Protein AF-A0A0U5MQI9-F1 (afdb_monomer)

Radius of gyration: 18.73 Å; Cα contacts (8 Å, |Δi|>4): 68; chains: 1; bounding box: 50×17×48 Å

Foldseek 3Di:
DDPLVVLVVQVVVLVVLLCVLQVQLVVLCCVDVPPFPQDPVRHRPDCPSVVVSNVSSVVSNVVSVVSVVPRPHHDPVSVD

Secondary structure (DSSP, 8-state):
--HHHHHHHHHHHHHHHHHHHHHHHHHHHHHHHTT--B-TTSSBS--HHHHHHHHHHHHHHHHHHHHHHH--PPPGGG--

Mean predicted aligned error: 4.92 Å

pLDDT: mean 90.66, std 9.76, range [57.84, 98.75]

Structure (mmCIF, N/CA/C/O backbone):
data_AF-A0A0U5MQI9-F1
#
_entry.id   AF-A0A0U5MQI9-F1
#
loop_
_atom_site.group_PDB
_atom_site.id
_atom_site.type_symbol
_atom_site.label_atom_id
_atom_site.label_alt_id
_atom_site.label_comp_id
_atom_site.label_asym_id
_atom_site.label_entity_id
_atom_site.label_seq_id
_atom_site.pdbx_PDB_ins_code
_atom_site.Cartn_x
_atom_site.Cartn_y
_atom_site.Cartn_z
_atom_site.occupancy
_atom_site.B_iso_or_equiv
_atom_site.auth_seq_id
_atom_site.auth_comp_id
_atom_site.auth_asym_id
_atom_site.auth_atom_id
_atom_site.pdbx_PDB_model_num
ATOM 1 N N . MET A 1 1 ? 26.784 -5.906 -19.418 1.00 57.84 1 MET A N 1
ATOM 2 C CA . MET A 1 1 ? 25.339 -5.951 -19.116 1.00 57.84 1 MET A CA 1
ATOM 3 C C . MET A 1 1 ? 24.653 -4.999 -20.076 1.00 57.84 1 MET A C 1
ATOM 5 O O . MET A 1 1 ? 25.194 -3.918 -20.278 1.00 57.84 1 MET A O 1
ATOM 9 N N . SER A 1 2 ? 23.567 -5.419 -20.729 1.00 66.38 2 SER A N 1
ATOM 10 C CA . SER A 1 2 ? 22.775 -4.516 -21.574 1.00 66.38 2 SER A CA 1
ATOM 11 C C . SER A 1 2 ? 22.022 -3.513 -20.695 1.00 66.38 2 SER A C 1
ATOM 13 O O . SER A 1 2 ? 21.742 -3.791 -19.527 1.00 66.38 2 SER A O 1
ATOM 15 N N . GLU A 1 3 ? 21.694 -2.345 -21.243 1.00 69.81 3 GLU A N 1
ATOM 16 C CA . GLU A 1 3 ? 20.894 -1.343 -20.527 1.00 69.81 3 GLU A CA 1
ATOM 17 C C . GLU A 1 3 ? 19.509 -1.887 -20.128 1.00 69.81 3 GLU A C 1
ATOM 19 O O . GLU A 1 3 ? 19.034 -1.579 -19.036 1.00 69.81 3 GLU A O 1
ATOM 24 N N . GLY A 1 4 ? 18.911 -2.764 -20.948 1.00 66.81 4 GLY A N 1
ATOM 25 C CA . GLY A 1 4 ? 17.635 -3.433 -20.654 1.00 66.81 4 GLY A CA 1
ATOM 26 C C . GLY A 1 4 ? 17.696 -4.365 -19.437 1.00 66.81 4 GLY A C 1
ATOM 27 O O . GLY A 1 4 ? 16.851 -4.267 -18.550 1.00 66.81 4 GLY A O 1
ATOM 28 N N . SER A 1 5 ? 18.757 -5.176 -19.310 1.00 74.62 5 SER A N 1
ATOM 29 C CA . SER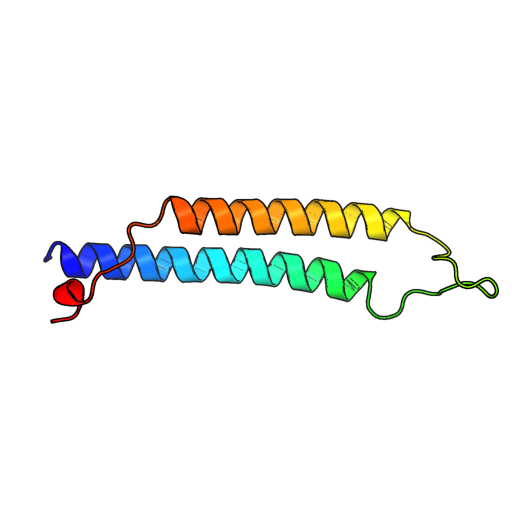 A 1 5 ? 18.972 -6.040 -18.133 1.00 74.62 5 SER A CA 1
ATOM 30 C C . SER A 1 5 ? 19.075 -5.221 -16.843 1.00 74.62 5 SER A C 1
ATOM 32 O O . SER A 1 5 ? 18.479 -5.580 -15.835 1.00 74.62 5 SER A O 1
ATOM 34 N N . SER A 1 6 ? 19.764 -4.076 -16.891 1.00 85.25 6 SER A N 1
ATOM 35 C CA . SER A 1 6 ? 19.885 -3.165 -15.745 1.00 85.25 6 SER A CA 1
ATOM 36 C C . SER A 1 6 ? 18.538 -2.542 -15.347 1.00 85.25 6 SER A C 1
ATOM 38 O O . SER A 1 6 ? 18.242 -2.381 -14.162 1.00 85.25 6 SER A O 1
ATOM 40 N N . ARG A 1 7 ? 17.686 -2.212 -16.330 1.00 91.75 7 ARG A N 1
ATOM 41 C CA . ARG A 1 7 ? 16.354 -1.643 -16.082 1.00 91.75 7 ARG A CA 1
ATOM 42 C C . ARG A 1 7 ? 15.401 -2.661 -15.456 1.00 91.75 7 ARG A C 1
ATOM 44 O O . ARG A 1 7 ? 14.673 -2.311 -14.528 1.00 91.75 7 ARG A O 1
ATOM 51 N N . ILE A 1 8 ? 15.432 -3.909 -15.924 1.00 95.19 8 ILE A N 1
ATOM 52 C CA . ILE A 1 8 ? 14.631 -5.006 -15.362 1.00 95.19 8 ILE A CA 1
ATOM 53 C C . ILE A 1 8 ? 15.031 -5.276 -13.911 1.00 95.19 8 ILE A C 1
ATOM 55 O O . ILE A 1 8 ? 14.157 -5.303 -13.045 1.00 95.19 8 ILE A O 1
ATOM 59 N N . ASP A 1 9 ? 16.329 -5.387 -13.620 1.00 94.25 9 ASP A N 1
ATOM 60 C CA . ASP A 1 9 ? 16.813 -5.627 -12.254 1.00 94.25 9 ASP A CA 1
ATOM 61 C C . ASP A 1 9 ? 16.418 -4.483 -11.303 1.00 94.25 9 ASP A C 1
ATOM 63 O O . ASP A 1 9 ? 15.990 -4.708 -10.167 1.00 94.25 9 ASP A O 1
ATOM 67 N N . ALA A 1 10 ? 16.508 -3.232 -11.766 1.00 92.81 10 ALA A N 1
ATOM 68 C CA . ALA A 1 10 ? 16.069 -2.074 -10.993 1.00 92.81 10 ALA A CA 1
ATOM 69 C C . ALA A 1 10 ? 14.558 -2.106 -10.707 1.00 92.81 10 ALA A C 1
ATOM 71 O O . ALA A 1 10 ? 14.138 -1.827 -9.581 1.00 92.81 10 ALA A O 1
ATOM 72 N N . ALA A 1 11 ? 13.747 -2.476 -11.699 1.00 97.19 11 ALA A N 1
ATOM 73 C CA . ALA A 1 11 ? 12.299 -2.569 -11.562 1.00 97.19 11 ALA A CA 1
ATOM 74 C C . ALA A 1 11 ? 11.851 -3.744 -10.681 1.00 97.19 11 ALA A C 1
ATOM 76 O O . ALA A 1 11 ? 10.893 -3.600 -9.921 1.00 97.19 11 ALA A O 1
ATOM 77 N N . ALA A 1 12 ? 12.559 -4.875 -10.720 1.00 97.44 12 ALA A N 1
ATOM 78 C CA . ALA A 1 12 ? 12.324 -5.997 -9.815 1.00 97.44 12 ALA A CA 1
ATOM 79 C C . ALA A 1 12 ? 12.556 -5.574 -8.355 1.00 97.44 12 ALA A C 1
ATOM 81 O O . ALA A 1 12 ? 11.660 -5.698 -7.522 1.00 97.44 12 ALA A O 1
ATOM 82 N N . ASN A 1 13 ? 13.698 -4.939 -8.073 1.00 97.19 13 ASN A N 1
ATOM 83 C CA . ASN A 1 13 ? 14.001 -4.417 -6.738 1.00 97.19 13 ASN A CA 1
ATOM 84 C C . ASN A 1 13 ? 12.981 -3.368 -6.265 1.00 97.19 13 ASN A C 1
ATOM 86 O O . ASN A 1 13 ? 12.627 -3.326 -5.088 1.00 97.19 13 ASN A O 1
ATOM 90 N N . ALA A 1 14 ? 12.523 -2.487 -7.159 1.00 98.12 14 ALA A N 1
ATOM 91 C CA . ALA A 1 14 ? 11.480 -1.520 -6.828 1.00 98.12 14 ALA A CA 1
ATOM 92 C C . ALA A 1 14 ? 10.140 -2.201 -6.524 1.00 98.12 14 ALA A C 1
ATOM 94 O O . ALA A 1 14 ? 9.460 -1.810 -5.578 1.00 98.12 14 ALA A O 1
ATOM 95 N N . THR A 1 15 ? 9.788 -3.239 -7.285 1.00 98.44 15 THR A N 1
ATOM 96 C CA . THR A 1 15 ? 8.572 -4.031 -7.064 1.00 98.44 15 THR A CA 1
ATOM 97 C C . THR A 1 15 ? 8.566 -4.638 -5.664 1.00 98.44 15 THR A C 1
ATOM 99 O O . THR A 1 15 ? 7.571 -4.494 -4.955 1.00 98.44 15 THR A O 1
ATOM 102 N N . ASP A 1 16 ? 9.679 -5.226 -5.223 1.00 98.50 16 ASP A N 1
ATOM 103 C CA . ASP A 1 16 ? 9.787 -5.799 -3.877 1.00 98.50 16 ASP A CA 1
ATOM 104 C C . ASP A 1 16 ? 9.548 -4.747 -2.782 1.00 98.50 16 ASP A C 1
ATOM 106 O O . ASP A 1 16 ? 8.735 -4.964 -1.880 1.00 98.50 16 ASP A O 1
ATOM 110 N N . ARG A 1 17 ? 10.176 -3.567 -2.894 1.00 98.50 17 ARG A N 1
ATOM 111 C CA . ARG A 1 17 ? 9.980 -2.461 -1.935 1.00 98.50 17 ARG A CA 1
ATOM 112 C C . ARG A 1 17 ? 8.542 -1.951 -1.914 1.00 98.50 17 ARG A C 1
ATOM 114 O O . ARG A 1 17 ? 7.968 -1.737 -0.846 1.00 98.50 17 ARG A O 1
ATOM 121 N N . ILE A 1 18 ? 7.939 -1.786 -3.090 1.00 98.69 18 ILE A N 1
ATOM 122 C CA . ILE A 1 18 ? 6.541 -1.369 -3.230 1.00 98.69 18 ILE A CA 1
ATOM 123 C C . ILE A 1 18 ? 5.627 -2.367 -2.518 1.00 98.69 18 ILE A C 1
ATOM 125 O O . ILE A 1 18 ? 4.772 -1.960 -1.728 1.00 98.69 18 ILE A O 1
ATOM 129 N N . LEU A 1 19 ? 5.809 -3.667 -2.764 1.00 98.56 19 LEU A N 1
ATOM 130 C CA . LEU A 1 19 ? 5.001 -4.713 -2.142 1.00 98.56 19 LEU A CA 1
ATOM 131 C C . LEU A 1 19 ? 5.207 -4.767 -0.624 1.00 98.56 19 LEU A C 1
ATOM 133 O O . LEU A 1 19 ? 4.231 -4.928 0.109 1.00 98.56 19 LEU A O 1
ATOM 137 N N . GLU A 1 20 ? 6.428 -4.558 -0.133 1.00 98.56 20 GLU A N 1
ATOM 138 C CA . GLU A 1 20 ? 6.713 -4.445 1.301 1.00 98.56 20 GLU A CA 1
ATOM 139 C C . GLU A 1 20 ? 5.969 -3.258 1.938 1.00 98.56 20 GLU A C 1
ATOM 141 O O . GLU A 1 20 ? 5.320 -3.396 2.983 1.00 98.56 20 GLU A O 1
ATOM 146 N N . HIS A 1 21 ? 6.016 -2.084 1.305 1.00 98.56 21 HIS A N 1
ATOM 147 C CA . HIS A 1 21 ? 5.327 -0.883 1.772 1.00 98.56 21 HIS A CA 1
ATOM 148 C C . HIS A 1 21 ? 3.803 -1.049 1.775 1.00 98.56 21 HIS A C 1
ATOM 150 O O . HIS A 1 21 ? 3.150 -0.732 2.776 1.00 98.56 21 HIS A O 1
ATOM 156 N N . VAL A 1 22 ? 3.237 -1.598 0.699 1.00 98.62 22 VAL A N 1
ATOM 157 C CA . VAL A 1 22 ? 1.800 -1.891 0.599 1.00 98.62 22 VAL A CA 1
ATOM 158 C C . VAL A 1 22 ? 1.386 -2.937 1.637 1.00 98.62 22 VAL A C 1
ATOM 160 O O . VAL A 1 22 ? 0.418 -2.722 2.366 1.00 98.62 22 VAL A O 1
ATOM 163 N N . GLY A 1 23 ? 2.144 -4.025 1.775 1.00 98.25 23 GLY A N 1
ATOM 164 C CA . GLY A 1 23 ? 1.886 -5.073 2.762 1.00 98.25 23 GLY A CA 1
ATOM 165 C C . GLY A 1 23 ? 1.930 -4.548 4.197 1.00 98.25 23 GLY A C 1
ATOM 166 O O . GLY A 1 23 ? 1.057 -4.867 5.004 1.00 98.25 23 GLY A O 1
ATOM 167 N N . THR A 1 24 ? 2.881 -3.663 4.505 1.00 97.94 24 THR A N 1
ATOM 168 C CA . THR A 1 24 ? 2.962 -2.980 5.806 1.00 97.94 24 THR A CA 1
ATOM 169 C C . THR A 1 24 ? 1.711 -2.147 6.079 1.00 97.94 24 THR A C 1
ATOM 171 O O . THR A 1 24 ? 1.137 -2.244 7.167 1.00 97.94 24 THR A O 1
ATOM 174 N N . ALA A 1 25 ? 1.255 -1.360 5.099 1.00 98.12 25 ALA A N 1
ATOM 175 C CA . ALA A 1 25 ? 0.036 -0.569 5.227 1.00 98.12 25 ALA A CA 1
ATOM 176 C C . ALA A 1 25 ? -1.189 -1.464 5.475 1.00 98.12 25 ALA A C 1
ATOM 178 O O . ALA A 1 25 ? -1.954 -1.213 6.406 1.00 98.12 25 ALA A O 1
ATOM 179 N N . MET A 1 26 ? -1.335 -2.546 4.705 1.00 97.19 26 MET A N 1
ATOM 180 C CA . MET A 1 26 ? -2.424 -3.512 4.878 1.00 97.19 26 MET A CA 1
ATOM 181 C C . MET A 1 26 ? -2.411 -4.144 6.270 1.00 97.19 26 MET A C 1
ATOM 183 O O . MET A 1 26 ? -3.452 -4.176 6.919 1.00 97.19 26 MET A O 1
ATOM 187 N N . ASN A 1 27 ? -1.247 -4.574 6.765 1.00 95.38 27 ASN A N 1
ATOM 188 C CA . ASN A 1 27 ? -1.122 -5.178 8.093 1.00 95.38 27 ASN A CA 1
ATOM 189 C C . ASN A 1 27 ? -1.495 -4.205 9.218 1.00 95.38 27 ASN A C 1
ATOM 191 O O . ASN A 1 27 ? -2.149 -4.587 10.186 1.00 95.38 27 ASN A O 1
ATOM 195 N N . ARG A 1 28 ? -1.098 -2.931 9.108 1.00 92.94 28 ARG A N 1
ATOM 196 C CA . ARG A 1 28 ? -1.493 -1.904 10.085 1.00 92.94 28 ARG A CA 1
ATOM 197 C C . ARG A 1 28 ? -2.999 -1.694 10.089 1.00 92.94 28 ARG A C 1
ATOM 199 O O . ARG A 1 28 ? -3.600 -1.561 11.154 1.00 92.94 28 ARG A O 1
ATOM 206 N N . LEU A 1 29 ? -3.612 -1.670 8.911 1.00 93.31 29 LEU A N 1
ATOM 207 C CA . LEU A 1 29 ? -5.054 -1.511 8.803 1.00 93.31 29 LEU A CA 1
ATOM 208 C C . LEU A 1 29 ? -5.793 -2.743 9.332 1.00 93.31 29 LEU A C 1
ATOM 210 O O . LEU A 1 29 ? -6.690 -2.568 10.151 1.00 93.31 29 LEU A O 1
ATOM 214 N N . SER A 1 30 ? -5.400 -3.962 8.959 1.00 91.69 30 SER A N 1
ATOM 215 C CA . SER A 1 30 ? -6.066 -5.186 9.426 1.00 91.69 30 SER A CA 1
ATOM 216 C C . SER A 1 30 ? -6.016 -5.308 10.950 1.00 91.69 30 SER A C 1
ATOM 218 O O . SER A 1 30 ? -7.064 -5.392 11.583 1.00 91.69 30 SER A O 1
ATOM 220 N N . GLN A 1 31 ? -4.835 -5.152 11.562 1.00 87.88 31 GLN A N 1
ATOM 221 C CA . GLN A 1 31 ? -4.640 -5.241 13.019 1.00 87.88 31 GLN A CA 1
ATOM 222 C C . GLN A 1 31 ? -5.540 -4.308 13.831 1.00 87.88 31 GLN A C 1
ATOM 224 O O . GLN A 1 31 ? -5.844 -4.589 14.990 1.00 87.88 31 GLN A O 1
ATOM 229 N N . HIS A 1 32 ? -5.918 -3.166 13.258 1.00 86.81 32 HIS A N 1
ATOM 230 C CA . HIS A 1 32 ? -6.656 -2.150 13.989 1.00 86.81 32 HIS A CA 1
ATOM 231 C C . HIS A 1 32 ? -8.109 -2.023 13.543 1.00 86.81 32 HIS A C 1
ATOM 233 O O . HIS A 1 32 ? -8.920 -1.591 14.356 1.00 86.81 32 HIS A O 1
ATOM 239 N N . PHE A 1 33 ? -8.466 -2.375 12.308 1.00 85.50 33 PHE A N 1
ATOM 240 C CA . PHE A 1 33 ? -9.835 -2.272 11.792 1.00 85.50 33 PHE A CA 1
ATOM 241 C C . PHE A 1 33 ? -10.605 -3.595 11.800 1.00 85.50 33 PHE A C 1
ATOM 243 O O . PHE A 1 33 ? -11.832 -3.556 11.898 1.00 85.50 33 PHE A O 1
ATOM 250 N N . GLU A 1 34 ? -9.930 -4.744 11.777 1.00 78.62 34 GLU A N 1
ATOM 251 C CA . GLU A 1 34 ? -10.580 -6.046 11.928 1.00 78.62 34 GLU A CA 1
ATOM 252 C C . GLU A 1 34 ? -10.827 -6.316 13.420 1.00 78.62 34 GLU A C 1
ATOM 254 O O . GLU A 1 34 ? -9.899 -6.446 14.212 1.00 78.62 34 GLU A O 1
ATOM 259 N N . GLY A 1 35 ? -12.098 -6.344 13.832 1.00 65.88 35 GLY A N 1
ATOM 260 C CA . GLY A 1 35 ? -12.487 -6.630 15.221 1.00 65.88 35 GLY A CA 1
ATOM 261 C C . GLY A 1 35 ? -12.717 -5.409 16.119 1.00 65.88 35 GLY A C 1
ATOM 262 O O . GLY A 1 35 ? -12.778 -5.556 17.340 1.00 65.88 35 GLY A O 1
ATOM 263 N N . ARG A 1 36 ? -12.879 -4.199 15.558 1.00 66.19 36 ARG A N 1
ATOM 264 C CA . ARG A 1 36 ? -13.203 -3.018 16.376 1.00 66.19 36 ARG A CA 1
ATOM 265 C C . ARG A 1 36 ? -14.511 -3.200 17.142 1.00 66.19 36 ARG A C 1
ATOM 267 O O . ARG A 1 36 ? -15.564 -3.463 16.564 1.00 66.19 36 ARG A O 1
ATOM 274 N N . VAL A 1 37 ? -14.437 -2.928 18.442 1.00 65.25 37 VAL A N 1
ATOM 275 C CA . VAL A 1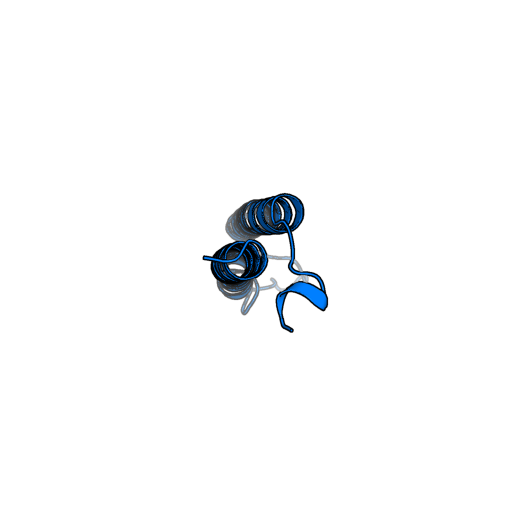 37 ? -15.591 -2.836 19.336 1.00 65.25 37 VAL A CA 1
ATOM 276 C C . VAL A 1 37 ? -16.318 -1.522 19.052 1.00 65.25 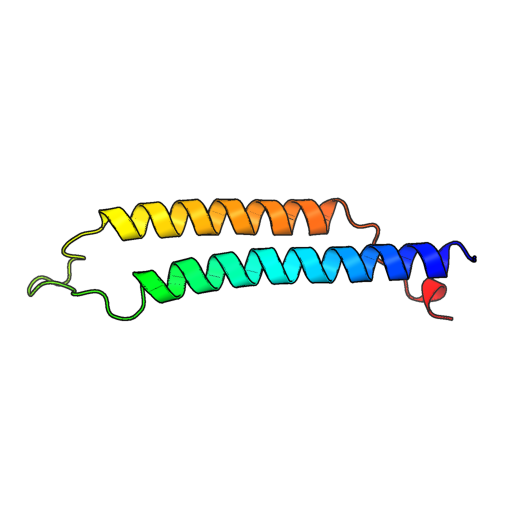37 VAL A C 1
ATOM 278 O O . VAL A 1 37 ? -16.036 -0.471 19.639 1.00 65.25 37 VAL A O 1
ATOM 281 N N . ILE A 1 38 ? -17.230 -1.575 18.087 1.00 79.69 38 ILE A N 1
ATOM 282 C CA . ILE A 1 38 ? -18.277 -0.572 17.928 1.00 79.69 38 ILE A CA 1
ATOM 283 C C . ILE A 1 38 ? -19.125 -0.621 19.207 1.00 79.69 38 ILE A C 1
ATOM 285 O O . ILE A 1 38 ? -19.560 -1.697 19.617 1.00 79.69 38 ILE A O 1
ATOM 289 N N . ASN A 1 39 ? -19.310 0.515 19.882 1.00 80.94 39 ASN A N 1
ATOM 290 C CA . ASN A 1 39 ? -20.164 0.560 21.070 1.00 80.94 39 ASN A CA 1
ATOM 291 C C . ASN A 1 39 ? -21.645 0.362 20.693 1.00 80.94 39 ASN A C 1
ATOM 293 O O . ASN A 1 39 ? -22.018 0.360 19.521 1.00 80.94 39 ASN A O 1
ATOM 297 N N . GLY A 1 40 ? -22.523 0.269 21.695 1.00 83.81 40 GLY A N 1
ATOM 298 C CA . GLY A 1 40 ? -23.969 0.115 21.474 1.00 83.81 40 GLY A CA 1
ATOM 299 C C . GLY A 1 40 ? -24.643 1.253 20.686 1.00 83.81 40 GLY A C 1
ATOM 300 O O . GLY A 1 40 ? -25.801 1.111 20.314 1.00 83.81 40 GLY A O 1
ATOM 301 N N . ALA A 1 41 ? -23.940 2.359 20.416 1.00 88.94 41 ALA A N 1
ATOM 302 C CA . ALA A 1 41 ? -24.418 3.488 19.619 1.00 88.94 41 ALA A CA 1
ATOM 303 C C . ALA A 1 41 ? -23.859 3.508 18.182 1.00 88.9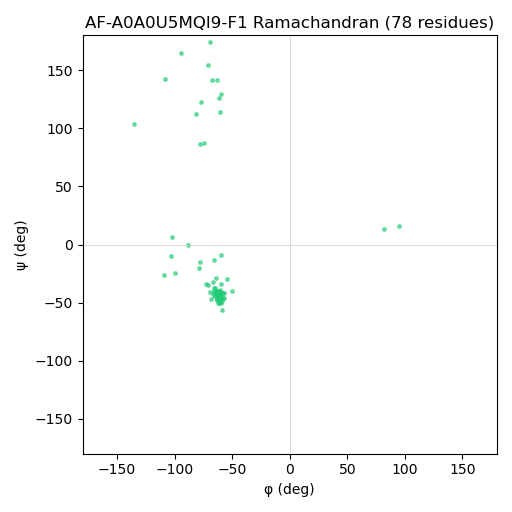4 41 ALA A C 1
ATOM 305 O O . ALA A 1 41 ? -24.078 4.480 17.462 1.00 88.94 41 ALA A O 1
ATOM 306 N N . GLY A 1 42 ? -23.122 2.481 17.746 1.00 87.31 42 GLY A N 1
ATOM 307 C CA . GLY A 1 42 ? -22.564 2.453 16.390 1.00 87.31 42 GLY A CA 1
ATOM 308 C C . GLY A 1 42 ? -21.263 3.250 16.226 1.00 87.31 42 GLY A C 1
ATOM 309 O O . GLY A 1 42 ? -20.833 3.492 15.101 1.00 87.31 42 GLY A O 1
ATOM 310 N N . VAL A 1 43 ? -20.616 3.663 17.323 1.00 87.81 43 VAL A N 1
ATOM 311 C CA . VAL A 1 43 ? -19.418 4.518 17.305 1.00 87.81 43 VAL A CA 1
ATOM 312 C C . VAL A 1 43 ? -18.174 3.721 17.703 1.00 87.81 43 VAL A C 1
ATOM 314 O O . VAL A 1 43 ? -18.224 2.876 18.597 1.00 87.81 43 VAL A O 1
ATOM 317 N N . ILE A 1 44 ? -17.035 4.003 17.059 1.00 86.62 44 ILE A N 1
ATOM 318 C CA . ILE A 1 44 ? -15.731 3.454 17.459 1.00 86.62 44 ILE A CA 1
ATOM 319 C C . ILE A 1 44 ? -15.428 3.909 18.892 1.00 86.62 44 ILE A C 1
ATOM 321 O O . ILE A 1 44 ? -15.231 5.100 19.130 1.00 86.62 44 ILE A O 1
ATOM 325 N N . SER A 1 45 ? -15.380 2.954 19.825 1.00 83.50 45 SER A N 1
ATOM 326 C CA . SER A 1 45 ? -15.238 3.232 21.262 1.00 83.50 45 SER A CA 1
ATOM 327 C C . SER A 1 45 ? -13.913 3.915 21.613 1.00 83.50 45 SER A C 1
ATOM 329 O O . SER A 1 45 ? -13.897 4.836 22.423 1.00 83.50 45 SER A O 1
ATOM 331 N N . ASP A 1 46 ? -12.816 3.495 20.974 1.00 83.94 46 ASP A N 1
ATOM 332 C CA . ASP A 1 46 ? -11.501 4.134 21.078 1.00 83.94 46 ASP A CA 1
ATOM 333 C C . ASP A 1 46 ? -10.865 4.278 19.680 1.00 83.94 46 ASP A C 1
ATOM 335 O O . ASP A 1 46 ? -10.401 3.294 19.089 1.00 83.94 46 ASP A O 1
ATOM 339 N N . PRO A 1 47 ? -10.865 5.494 19.101 1.00 87.50 47 PRO A N 1
ATOM 340 C CA . PRO A 1 47 ? -10.309 5.741 17.779 1.00 87.50 47 PRO A CA 1
ATOM 341 C C . PRO A 1 47 ? -8.809 6.075 17.792 1.00 87.50 47 PRO A C 1
ATOM 343 O O . PRO A 1 47 ? -8.257 6.320 16.722 1.00 87.50 47 PRO A O 1
ATOM 346 N N . SER A 1 48 ? -8.133 6.132 18.944 1.00 89.62 48 SER A N 1
ATOM 347 C CA . SER A 1 48 ? -6.733 6.590 19.031 1.00 89.62 48 SER A CA 1
ATOM 348 C C . SER A 1 48 ? -5.790 5.736 18.173 1.00 89.62 48 SER A C 1
ATOM 350 O O . SER A 1 48 ? -5.190 6.234 17.217 1.00 89.62 48 SER A O 1
ATOM 352 N N . GLN A 1 49 ? -5.776 4.424 18.414 1.00 87.88 49 GLN A N 1
ATOM 353 C CA . GLN A 1 49 ? -5.000 3.459 17.632 1.00 87.88 49 GLN A CA 1
ATOM 354 C C . GLN A 1 49 ? -5.469 3.393 16.172 1.00 87.88 49 GLN A C 1
ATOM 356 O O . GLN A 1 49 ? -4.670 3.139 15.278 1.00 87.88 49 GLN A O 1
ATOM 361 N N . ALA A 1 50 ? -6.751 3.678 15.903 1.00 88.69 50 ALA A N 1
ATOM 362 C CA . ALA A 1 50 ? -7.272 3.790 14.539 1.00 88.69 50 ALA A CA 1
ATOM 363 C C . ALA A 1 50 ? -6.606 4.901 13.743 1.00 88.69 50 ALA A C 1
ATOM 365 O O . ALA A 1 50 ? -6.224 4.708 12.591 1.00 88.69 50 ALA A O 1
ATOM 366 N N . ARG A 1 51 ? -6.504 6.075 14.367 1.00 92.81 51 ARG A N 1
ATOM 367 C CA . ARG A 1 51 ? -5.938 7.270 13.752 1.00 92.81 51 ARG A CA 1
ATOM 368 C C . ARG A 1 51 ? -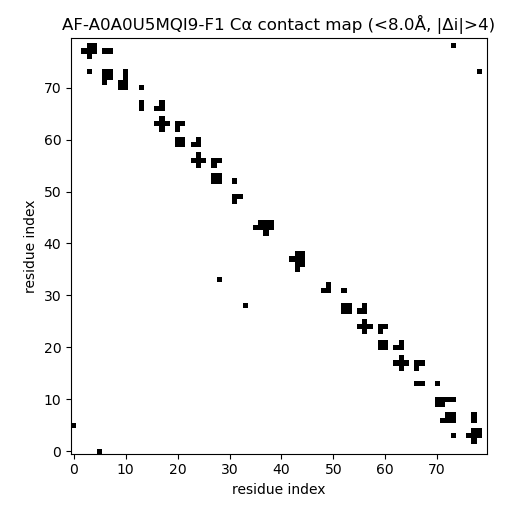4.452 7.083 13.487 1.00 92.81 51 ARG A C 1
ATOM 370 O O . ARG A 1 51 ? -4.001 7.425 12.400 1.00 92.81 51 ARG A O 1
ATOM 377 N N . ILE A 1 52 ? -3.727 6.494 14.439 1.00 93.44 52 ILE A N 1
ATOM 378 C CA . ILE A 1 52 ? -2.306 6.167 14.271 1.00 93.44 52 ILE A CA 1
ATOM 379 C C . ILE A 1 52 ? -2.135 5.170 13.121 1.00 93.44 52 ILE A C 1
ATOM 381 O O . ILE A 1 52 ? -1.406 5.456 12.180 1.00 93.44 52 ILE A O 1
ATOM 385 N N . ALA A 1 53 ? -2.893 4.069 13.124 1.00 93.12 53 ALA A N 1
ATOM 386 C CA . ALA A 1 53 ? -2.832 3.061 12.067 1.00 93.12 53 ALA A CA 1
ATOM 387 C C . ALA A 1 53 ? -3.110 3.633 10.669 1.00 93.12 53 ALA A C 1
ATOM 389 O O . ALA A 1 53 ? -2.418 3.283 9.716 1.00 93.12 53 ALA A O 1
ATOM 390 N N . LEU A 1 54 ? -4.097 4.530 10.542 1.00 95.62 54 LEU A N 1
ATOM 391 C CA . LEU A 1 54 ? -4.380 5.228 9.285 1.00 95.62 54 LEU A CA 1
ATOM 392 C C . LEU A 1 54 ? -3.212 6.116 8.856 1.00 95.62 54 LEU A C 1
ATOM 394 O O . LEU A 1 54 ? -2.816 6.077 7.694 1.00 95.62 54 LEU A O 1
ATOM 398 N N . SER A 1 55 ? -2.663 6.908 9.778 1.00 97.81 55 SER A N 1
ATOM 399 C CA . SER A 1 55 ? -1.527 7.787 9.491 1.00 97.81 55 SER A CA 1
ATOM 400 C C . SER A 1 55 ? -0.304 6.991 9.027 1.00 97.81 55 SER A C 1
ATOM 402 O O . SER A 1 55 ? 0.313 7.343 8.022 1.00 97.81 55 SER A O 1
ATOM 404 N N . ASP A 1 56 ? 0.009 5.893 9.713 1.00 97.50 56 ASP A N 1
ATOM 405 C CA . ASP A 1 56 ? 1.133 5.019 9.379 1.00 97.50 56 ASP A CA 1
ATOM 406 C C . ASP A 1 56 ? 0.926 4.335 8.024 1.00 97.50 56 ASP A C 1
ATOM 408 O O . ASP A 1 56 ? 1.830 4.325 7.189 1.00 97.50 56 ASP A O 1
ATOM 412 N N . ALA A 1 57 ? -0.282 3.824 7.763 1.00 98.06 57 ALA A N 1
ATOM 413 C CA . ALA A 1 57 ? -0.626 3.230 6.475 1.00 98.06 57 ALA A CA 1
ATOM 414 C C . ALA A 1 57 ? -0.477 4.243 5.329 1.00 98.06 57 ALA A C 1
ATOM 416 O O . ALA A 1 57 ? 0.114 3.921 4.301 1.00 98.06 57 ALA A O 1
ATOM 417 N N . ILE A 1 58 ? -0.940 5.485 5.514 1.00 98.44 58 ILE A N 1
ATOM 418 C CA . ILE A 1 58 ? -0.763 6.563 4.529 1.00 98.44 58 ILE A CA 1
ATOM 419 C C . ILE A 1 58 ? 0.722 6.843 4.289 1.00 98.44 58 ILE A C 1
ATOM 421 O O . ILE A 1 58 ? 1.135 6.994 3.141 1.00 98.44 58 ILE A O 1
ATOM 425 N N . ALA A 1 59 ? 1.533 6.910 5.346 1.00 98.44 59 ALA A N 1
ATOM 426 C CA . ALA A 1 59 ? 2.966 7.148 5.212 1.00 98.44 59 ALA A CA 1
ATOM 427 C C . ALA A 1 59 ? 3.657 6.026 4.417 1.00 98.44 59 ALA A C 1
ATOM 429 O O . ALA A 1 59 ? 4.453 6.313 3.525 1.00 98.44 59 ALA A O 1
ATOM 430 N N . SER A 1 60 ? 3.315 4.761 4.681 1.00 98.56 60 SER A N 1
ATOM 431 C CA . SER A 1 60 ? 3.815 3.618 3.908 1.00 98.56 60 SER A CA 1
ATOM 432 C C . SER A 1 60 ? 3.371 3.662 2.443 1.00 98.56 60 SER A C 1
ATOM 434 O O . SER A 1 60 ? 4.192 3.463 1.552 1.00 98.56 60 SER A O 1
ATOM 436 N N . LEU A 1 61 ? 2.104 3.985 2.167 1.00 98.69 61 LEU A N 1
ATOM 437 C CA . LEU A 1 61 ? 1.601 4.081 0.792 1.00 98.69 61 LEU A CA 1
ATOM 438 C C . LEU A 1 61 ? 2.238 5.233 0.006 1.00 98.69 61 LEU A C 1
ATOM 440 O O . LEU A 1 61 ? 2.461 5.096 -1.194 1.00 98.69 61 LEU A O 1
ATOM 444 N N . ARG A 1 62 ? 2.590 6.342 0.667 1.00 98.75 62 ARG A N 1
ATOM 445 C CA . ARG A 1 62 ? 3.351 7.429 0.032 1.00 98.75 62 ARG A CA 1
ATOM 446 C C . ARG A 1 62 ? 4.734 6.968 -0.419 1.00 98.75 62 ARG A C 1
ATOM 448 O O . ARG A 1 62 ? 5.113 7.271 -1.541 1.00 98.75 62 ARG A O 1
ATOM 455 N N . LYS A 1 63 ? 5.439 6.172 0.391 1.00 98.56 63 LYS A N 1
ATOM 456 C CA . LYS A 1 63 ? 6.732 5.591 -0.011 1.00 98.56 63 LYS A CA 1
ATOM 457 C C . LYS A 1 63 ? 6.594 4.666 -1.218 1.00 98.56 63 LYS A C 1
ATOM 459 O O . LYS A 1 63 ? 7.361 4.784 -2.162 1.00 98.56 63 LYS A O 1
ATOM 464 N N . ALA A 1 64 ? 5.569 3.810 -1.233 1.00 98.62 64 ALA A N 1
ATOM 465 C CA . ALA A 1 64 ? 5.278 2.981 -2.405 1.00 98.62 64 ALA 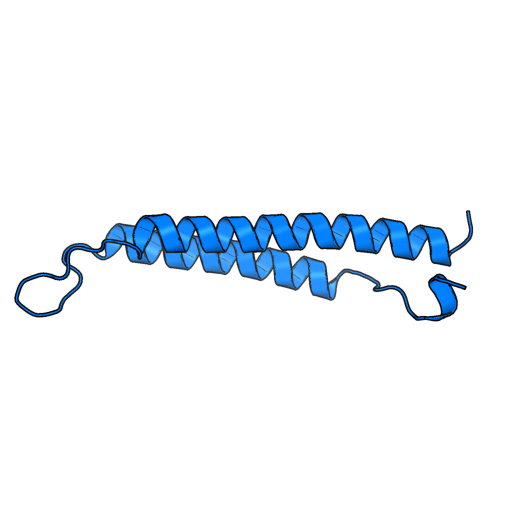A CA 1
ATOM 466 C C . ALA A 1 64 ? 5.024 3.838 -3.660 1.00 98.62 64 ALA A C 1
ATOM 468 O O . ALA A 1 64 ? 5.513 3.519 -4.739 1.00 98.62 64 ALA A O 1
ATOM 469 N N . GLN A 1 65 ? 4.286 4.944 -3.525 1.00 98.62 65 GLN A N 1
ATOM 470 C CA . GLN A 1 65 ? 4.041 5.877 -4.626 1.00 98.62 65 GLN A CA 1
ATOM 471 C C . GLN A 1 65 ? 5.330 6.565 -5.109 1.00 98.62 65 GLN A C 1
ATOM 473 O O . GLN A 1 65 ? 5.514 6.735 -6.314 1.00 98.62 65 GLN A O 1
ATOM 478 N N . GLU A 1 66 ? 6.215 6.948 -4.189 1.00 98.44 66 GLU A N 1
ATOM 479 C CA . GLU A 1 66 ? 7.530 7.514 -4.505 1.00 98.44 66 GLU A CA 1
ATOM 480 C C . GLU A 1 66 ? 8.400 6.503 -5.265 1.00 98.44 66 GLU A C 1
ATOM 482 O O . GLU A 1 66 ? 8.945 6.850 -6.312 1.00 98.44 66 GLU A O 1
ATOM 487 N N . ASP A 1 67 ? 8.459 5.244 -4.813 1.00 98.31 67 ASP A N 1
ATOM 488 C CA . ASP A 1 67 ? 9.157 4.166 -5.523 1.00 98.31 67 ASP A CA 1
ATOM 489 C C . ASP A 1 67 ? 8.564 3.940 -6.923 1.00 98.31 67 ASP A C 1
ATOM 491 O O . ASP A 1 67 ? 9.312 3.850 -7.898 1.00 98.31 67 ASP A O 1
ATOM 495 N N . PHE A 1 68 ? 7.233 3.920 -7.066 1.00 97.69 68 PHE A N 1
ATOM 496 C CA . PHE A 1 68 ? 6.576 3.815 -8.375 1.00 97.69 68 PHE A CA 1
ATOM 497 C C . PHE A 1 68 ? 7.001 4.929 -9.331 1.00 97.69 68 PHE A C 1
ATOM 499 O O . PHE A 1 68 ? 7.287 4.654 -10.497 1.00 97.69 68 PHE A O 1
ATOM 506 N N . ALA A 1 69 ? 7.027 6.172 -8.845 1.00 97.94 69 ALA A N 1
ATOM 507 C CA . ALA A 1 69 ? 7.350 7.347 -9.646 1.00 97.94 69 ALA A CA 1
ATOM 508 C C . ALA A 1 69 ? 8.844 7.438 -9.993 1.00 97.94 69 ALA A C 1
ATOM 510 O O . ALA A 1 69 ? 9.195 7.909 -11.072 1.00 97.94 69 ALA A O 1
ATOM 511 N N . ALA A 1 70 ? 9.720 6.996 -9.089 1.00 96.75 70 ALA A N 1
ATOM 512 C CA . ALA A 1 70 ? 11.167 7.006 -9.288 1.00 96.75 70 ALA A CA 1
ATOM 513 C C . ALA A 1 70 ? 11.662 5.849 -10.171 1.00 96.75 70 ALA A C 1
ATOM 515 O O . ALA A 1 70 ? 12.769 5.908 -10.709 1.00 96.75 70 ALA A O 1
ATOM 516 N N . THR A 1 71 ? 10.866 4.788 -10.311 1.00 96.62 71 THR A N 1
ATOM 517 C CA . THR A 1 71 ? 11.265 3.598 -11.062 1.00 96.62 71 THR A CA 1
ATOM 518 C C . THR A 1 71 ? 11.167 3.843 -12.560 1.00 96.62 71 THR A C 1
ATOM 520 O O . THR A 1 71 ? 10.103 4.136 -13.104 1.00 96.62 71 THR A O 1
ATOM 523 N N . ASN A 1 72 ? 12.292 3.665 -13.250 1.00 94.62 72 ASN A N 1
ATOM 524 C CA . ASN A 1 72 ? 12.319 3.615 -14.703 1.00 94.62 72 ASN A CA 1
ATOM 525 C C . ASN A 1 72 ? 11.832 2.235 -15.164 1.00 94.62 72 ASN A C 1
ATOM 527 O O . ASN A 1 72 ? 12.628 1.308 -15.300 1.00 94.62 72 ASN A O 1
ATOM 531 N N . TRP A 1 73 ? 10.518 2.087 -15.317 1.00 95.38 73 TRP A N 1
ATOM 532 C CA . TRP A 1 73 ? 9.895 0.804 -15.635 1.00 95.38 73 TRP A CA 1
ATOM 533 C C . TRP A 1 73 ? 10.351 0.267 -17.000 1.00 95.38 73 TRP A C 1
ATOM 535 O O . TRP A 1 73 ? 10.487 1.054 -17.942 1.00 95.38 73 TRP A O 1
ATOM 545 N N . PRO A 1 74 ? 10.573 -1.053 -17.142 1.00 95.31 74 PRO A N 1
ATOM 546 C CA . PRO A 1 74 ? 10.997 -1.618 -18.407 1.00 95.31 74 PRO A CA 1
ATOM 547 C C . PRO A 1 74 ? 9.886 -1.504 -19.446 1.00 95.31 74 PRO A C 1
ATOM 549 O O . PRO A 1 74 ? 8.701 -1.675 -19.151 1.00 95.31 74 PRO A O 1
ATOM 552 N N . VAL A 1 75 ? 10.288 -1.222 -20.675 1.00 93.75 75 VAL A N 1
ATOM 553 C CA . VAL A 1 75 ? 9.435 -1.228 -21.860 1.00 93.75 75 VAL A CA 1
ATOM 554 C C . VAL A 1 75 ? 9.547 -2.590 -22.553 1.00 93.75 75 VAL A C 1
ATOM 556 O O . VAL A 1 75 ? 10.489 -3.329 -22.277 1.00 93.75 75 VAL A O 1
ATOM 559 N N . PRO A 1 76 ? 8.636 -2.948 -23.477 1.00 93.81 76 PRO A N 1
ATOM 560 C CA . PRO A 1 76 ? 8.674 -4.252 -24.146 1.00 93.81 76 PRO A CA 1
ATOM 561 C C . PRO A 1 76 ? 10.044 -4.631 -24.735 1.00 93.81 76 PRO A C 1
ATOM 563 O O . PRO A 1 76 ? 10.490 -5.752 -24.540 1.00 93.81 76 PRO A O 1
ATOM 566 N N . ALA A 1 77 ? 10.752 -3.671 -25.340 1.00 90.94 77 ALA A N 1
ATOM 567 C CA . ALA A 1 77 ? 12.071 -3.887 -25.940 1.00 90.94 77 ALA A CA 1
ATOM 568 C C . ALA A 1 77 ? 13.192 -4.238 -24.939 1.00 90.94 77 ALA A C 1
ATOM 570 O O . ALA A 1 77 ? 14.272 -4.633 -25.362 1.00 90.94 77 ALA A O 1
ATOM 571 N N . ASP A 1 78 ? 12.981 -4.064 -23.630 1.00 90.62 78 ASP A N 1
ATOM 572 C CA . ASP A 1 78 ? 13.970 -4.461 -22.621 1.00 90.62 78 ASP A CA 1
ATOM 573 C C . ASP A 1 78 ? 13.956 -5.978 -22.352 1.00 90.62 78 ASP A C 1
ATOM 575 O O . ASP A 1 78 ? 14.894 -6.484 -21.735 1.00 90.62 78 ASP A O 1
ATOM 579 N N . TYR A 1 79 ? 12.906 -6.685 -22.792 1.00 8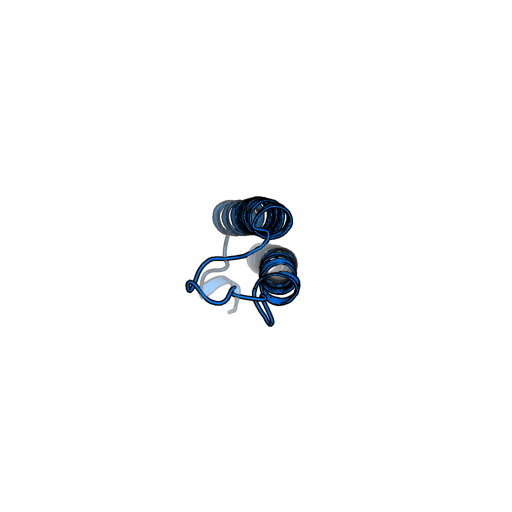5.44 79 TYR A N 1
ATOM 580 C CA . TYR A 1 79 ? 12.689 -8.120 -22.559 1.00 85.44 79 TYR A CA 1
ATOM 581 C C . TYR A 1 79 ? 13.006 -9.014 -23.770 1.00 85.44 79 TYR A C 1
ATOM 583 O O . TYR A 1 79 ? 12.986 -10.238 -23.620 1.00 85.44 79 TYR A O 1
ATOM 591 N N . ASP A 1 80 ? 13.247 -8.413 -24.937 1.00 79.75 80 ASP A N 1
ATOM 592 C CA . ASP A 1 80 ? 13.618 -9.090 -26.189 1.00 79.75 80 ASP A CA 1
ATOM 593 C C . ASP A 1 80 ? 15.124 -9.423 -26.232 1.00 79.75 80 ASP A C 1
ATOM 595 O O . ASP A 1 80 ? 15.477 -10.505 -26.761 1.00 79.75 80 ASP A O 1
#

Sequence (80 aa):
MSEGSSRIDAAANATDRILEHVGTAMNRLSQHFEGRVINGAGVISDPSQARIALSDAIASLRKAQEDFAATNWPVPADYD

Solvent-accessible surface area (backbone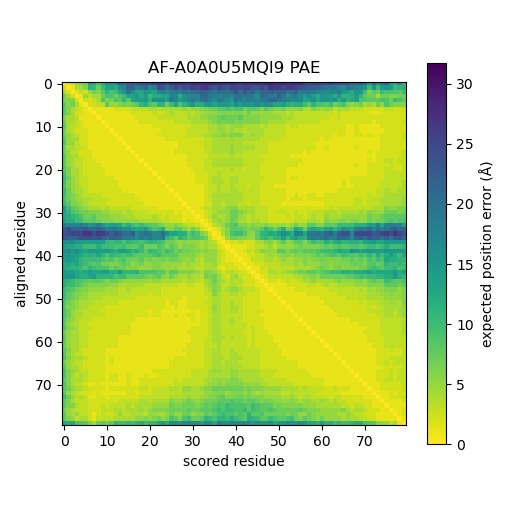 atoms only — not comparable to full-atom values): 4438 Å² total; per-residue (Å²): 133,57,71,36,57,54,29,45,55,52,35,52,57,42,50,54,53,31,51,52,24,45,50,52,20,50,51,40,41,47,75,51,62,61,82,61,64,54,41,100,84,76,41,72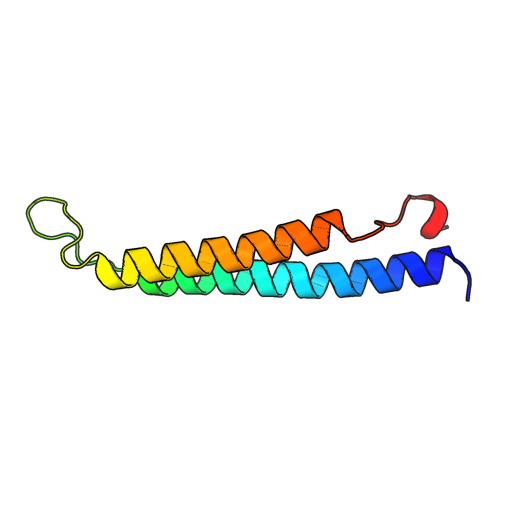,68,73,52,66,64,46,53,52,29,50,54,53,21,51,54,28,43,51,52,26,51,50,46,60,71,70,46,66,68,67,55,78,80,44,77,113

Nearest PDB structures (foldseek):
  6h2f-assembly1_A  TM=5.785E-01  e=8.935E+00  Aeromonas hydrophila subsp. hydrophila AL09-71
  4jq5-assembly3_L  TM=5.646E-01  e=9.495E+00  Homo sapiens